Protein AF-A0A940UAY1-F1 (afdb_monomer)

Radius of gyration: 10.43 Å; Cα contacts (8 Å, |Δi|>4): 35; chains: 1; bounding box: 31×18×27 Å

Structure (mmCIF, N/CA/C/O backbone):
data_AF-A0A940UAY1-F1
#
_entry.id   AF-A0A940UAY1-F1
#
loop_
_atom_site.group_PDB
_atom_site.id
_atom_site.type_symbol
_atom_site.label_atom_id
_atom_site.label_alt_id
_atom_site.label_comp_id
_atom_site.label_asym_id
_atom_site.label_entity_id
_atom_site.label_seq_id
_atom_site.pdbx_PDB_ins_code
_atom_site.Cartn_x
_atom_site.Cartn_y
_atom_site.Cartn_z
_atom_site.occupancy
_atom_site.B_iso_or_equiv
_atom_site.auth_seq_id
_atom_site.auth_comp_id
_atom_site.auth_asym_id
_atom_site.auth_atom_id
_atom_site.pdbx_PDB_model_num
ATOM 1 N N . MET A 1 1 ? 14.353 -3.025 -5.432 1.00 54.41 1 MET A N 1
ATOM 2 C CA . MET A 1 1 ? 13.002 -2.467 -5.638 1.00 54.41 1 MET A CA 1
ATOM 3 C C . MET A 1 1 ? 12.033 -3.650 -5.775 1.00 54.41 1 MET A C 1
ATOM 5 O O . MET A 1 1 ? 12.498 -4.778 -5.727 1.00 54.41 1 MET A O 1
ATOM 9 N N . GLU A 1 2 ? 10.716 -3.406 -5.834 1.00 55.59 2 GLU A N 1
ATOM 10 C CA . GLU A 1 2 ? 9.666 -4.313 -6.377 1.00 55.59 2 GLU A CA 1
ATOM 11 C C . GLU A 1 2 ? 8.813 -5.250 -5.486 1.00 55.59 2 GLU A C 1
ATOM 13 O O . GLU A 1 2 ? 7.796 -5.724 -5.979 1.00 55.59 2 GLU A O 1
ATOM 18 N N . THR A 1 3 ? 9.027 -5.450 -4.180 1.00 61.31 3 THR A N 1
ATOM 19 C CA . THR A 1 3 ? 8.113 -6.336 -3.397 1.00 61.31 3 THR A CA 1
ATOM 20 C C . THR A 1 3 ? 6.764 -5.711 -3.002 1.00 61.31 3 THR A C 1
ATOM 22 O O . THR A 1 3 ? 5.812 -6.432 -2.706 1.00 61.31 3 THR A O 1
ATOM 25 N N . GLY A 1 4 ? 6.638 -4.379 -3.011 1.00 66.50 4 GLY A N 1
ATOM 26 C CA . GLY A 1 4 ? 5.389 -3.691 -2.645 1.00 66.50 4 GLY A CA 1
ATOM 27 C C . GLY A 1 4 ? 4.269 -3.813 -3.690 1.00 66.50 4 GLY A C 1
ATOM 28 O O . GLY A 1 4 ? 3.093 -3.885 -3.328 1.00 66.50 4 GLY A O 1
ATOM 29 N N . TYR A 1 5 ? 4.622 -3.874 -4.977 1.00 72.38 5 TYR A N 1
ATOM 30 C CA . TYR A 1 5 ? 3.658 -3.988 -6.078 1.00 72.38 5 TYR A CA 1
ATOM 31 C C . TYR A 1 5 ? 3.076 -5.400 -6.164 1.00 72.38 5 TYR A C 1
ATOM 33 O O . TYR A 1 5 ? 1.859 -5.550 -6.224 1.00 72.38 5 TYR A O 1
ATOM 41 N N . PHE A 1 6 ? 3.918 -6.429 -6.019 1.00 77.25 6 PHE A N 1
ATOM 42 C CA . PHE A 1 6 ? 3.466 -7.822 -5.962 1.00 77.25 6 PHE A CA 1
ATOM 43 C C . PHE A 1 6 ? 2.539 -8.099 -4.777 1.00 77.25 6 PHE A C 1
ATOM 45 O O . PHE A 1 6 ? 1.517 -8.751 -4.957 1.00 77.25 6 PHE A O 1
ATOM 52 N N . LYS A 1 7 ? 2.823 -7.540 -3.591 1.00 80.25 7 LYS A N 1
ATOM 53 C CA . LYS A 1 7 ? 1.888 -7.613 -2.453 1.00 80.25 7 LYS A CA 1
ATOM 54 C C . LYS A 1 7 ? 0.550 -6.940 -2.754 1.00 80.25 7 LYS A C 1
ATOM 56 O O . LYS A 1 7 ? -0.489 -7.424 -2.323 1.00 80.25 7 LYS A O 1
ATOM 61 N N . THR A 1 8 ? 0.579 -5.842 -3.510 1.00 80.88 8 THR A N 1
ATOM 62 C CA . THR A 1 8 ? -0.637 -5.132 -3.923 1.00 80.88 8 THR A CA 1
ATOM 63 C C . THR A 1 8 ? -1.468 -5.974 -4.889 1.00 80.88 8 THR A C 1
ATOM 65 O O . THR A 1 8 ? -2.671 -6.116 -4.694 1.00 80.88 8 THR A O 1
ATOM 68 N N . LEU A 1 9 ? -0.825 -6.595 -5.880 1.00 80.56 9 LEU A N 1
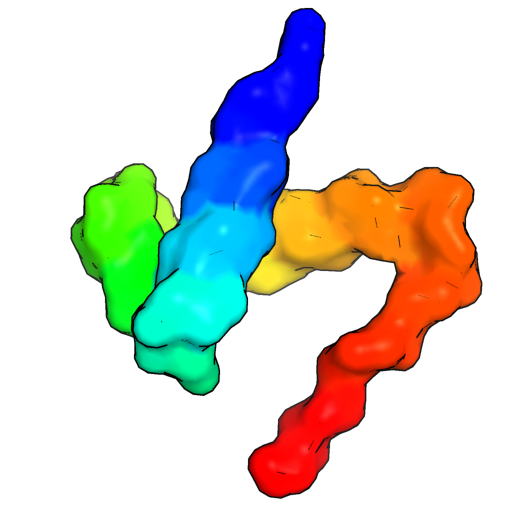ATOM 69 C CA . LEU A 1 9 ? -1.480 -7.518 -6.802 1.00 80.56 9 LEU A CA 1
ATOM 70 C C . LEU A 1 9 ? -2.052 -8.739 -6.074 1.00 80.56 9 LEU A C 1
ATOM 72 O O . LEU A 1 9 ? -3.210 -9.083 -6.289 1.00 80.56 9 LEU A O 1
ATOM 76 N N . GLN A 1 10 ? -1.272 -9.360 -5.188 1.00 85.00 10 GLN A N 1
ATOM 77 C CA . GLN A 1 10 ? -1.716 -10.512 -4.409 1.00 85.00 10 GLN A CA 1
ATOM 78 C C . GLN A 1 10 ? -2.952 -10.171 -3.570 1.00 85.00 10 GLN A C 1
ATOM 80 O O . GLN A 1 10 ? -3.945 -10.882 -3.647 1.00 85.00 10 GLN A O 1
ATOM 85 N N . ALA A 1 11 ? -2.943 -9.050 -2.843 1.00 84.44 11 ALA A N 1
ATOM 86 C CA . ALA A 1 11 ? -4.088 -8.640 -2.033 1.00 84.44 11 ALA A CA 1
ATOM 87 C C . ALA A 1 11 ? -5.351 -8.377 -2.875 1.00 84.44 11 ALA A C 1
ATOM 89 O O . ALA A 1 11 ? -6.460 -8.693 -2.446 1.00 84.44 11 ALA A O 1
ATOM 90 N N . VAL A 1 12 ? -5.207 -7.817 -4.083 1.00 84.94 12 VAL A N 1
ATOM 91 C CA . VAL A 1 12 ? -6.334 -7.623 -5.012 1.00 84.94 12 VAL A CA 1
ATOM 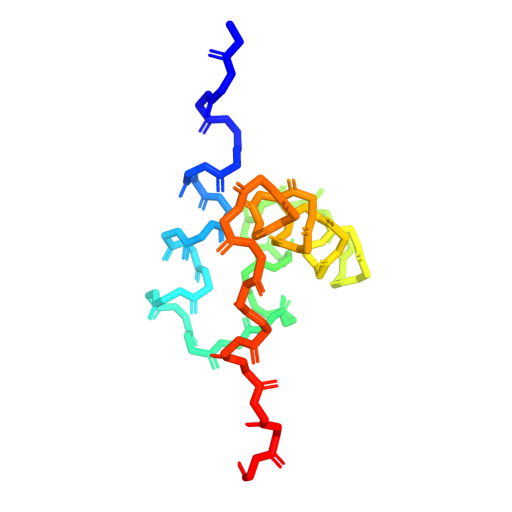92 C C . VAL A 1 12 ? -6.862 -8.960 -5.533 1.00 84.94 12 VAL A C 1
ATOM 94 O O . VAL A 1 12 ? -8.077 -9.137 -5.576 1.00 84.94 12 VAL A O 1
ATOM 97 N N . LEU A 1 13 ? -5.980 -9.901 -5.883 1.00 84.88 13 LEU A N 1
ATOM 98 C CA . LEU A 1 13 ? -6.361 -11.237 -6.351 1.00 84.88 13 LEU A CA 1
ATOM 99 C C . LEU A 1 13 ? -7.034 -12.067 -5.250 1.00 84.88 13 LEU A C 1
ATOM 101 O O . LEU A 1 13 ? -8.052 -12.699 -5.510 1.00 84.88 13 LEU A O 1
ATOM 105 N N . GLU A 1 14 ? -6.512 -12.035 -4.021 1.00 84.44 14 GLU A N 1
ATOM 106 C CA . GLU A 1 14 ? -7.089 -12.765 -2.885 1.00 84.44 14 GLU A CA 1
ATOM 107 C C . GLU A 1 14 ? -8.410 -12.149 -2.418 1.00 84.44 14 GLU A C 1
ATOM 109 O O . GLU A 1 14 ? -9.345 -12.863 -2.060 1.00 84.44 14 GLU A O 1
ATOM 114 N N . SER A 1 15 ? -8.517 -10.818 -2.438 1.00 83.50 15 SER A N 1
ATOM 115 C CA . SER A 1 15 ? -9.717 -10.139 -1.960 1.00 83.50 15 SER A CA 1
ATOM 116 C C . SER A 1 15 ? -10.792 -9.929 -3.032 1.00 83.50 15 SER A C 1
ATOM 118 O O . SER A 1 15 ? -11.917 -9.566 -2.676 1.00 83.50 15 SER A O 1
ATOM 120 N N . GLY A 1 16 ? -10.458 -10.051 -4.320 1.00 82.19 16 GLY A N 1
ATOM 121 C CA . GLY A 1 16 ? -11.350 -9.782 -5.454 1.00 82.19 16 GLY A CA 1
ATOM 122 C C . GLY A 1 16 ? -11.829 -8.327 -5.578 1.00 82.19 16 GLY A C 1
ATOM 123 O O . GLY A 1 16 ? -12.716 -8.037 -6.376 1.00 82.19 16 GLY A O 1
ATOM 124 N N . SER A 1 17 ? -11.299 -7.396 -4.773 1.00 82.31 17 SER A N 1
ATOM 125 C CA . SER A 1 17 ? -11.764 -6.007 -4.724 1.00 82.31 17 SER A CA 1
ATOM 126 C C . SER A 1 17 ? -10.659 -5.033 -4.324 1.00 82.31 17 SER A C 1
ATOM 128 O O . SER A 1 17 ? -9.993 -5.205 -3.301 1.00 82.31 17 SER A O 1
ATOM 130 N N . PHE A 1 18 ? -10.537 -3.941 -5.085 1.00 82.50 18 PHE A N 1
ATOM 131 C CA . PHE A 1 18 ? -9.591 -2.853 -4.819 1.00 82.50 18 PHE A CA 1
ATOM 132 C C . PHE A 1 18 ? -9.803 -2.194 -3.459 1.00 82.50 18 PHE A C 1
ATOM 134 O O . PHE A 1 18 ? -8.834 -1.883 -2.774 1.00 82.50 18 PHE A O 1
ATOM 141 N N . SER A 1 19 ? -11.058 -2.004 -3.046 1.00 84.00 19 SER A N 1
ATOM 142 C CA . SER A 1 19 ? -11.374 -1.357 -1.770 1.00 84.00 19 SER A CA 1
ATOM 143 C C . SER A 1 19 ? -10.914 -2.184 -0.578 1.00 84.00 19 SER A C 1
ATOM 145 O O . SER A 1 19 ? -10.448 -1.631 0.414 1.00 84.00 19 SER A O 1
ATOM 147 N N . ARG A 1 20 ? -11.008 -3.511 -0.676 1.00 83.88 20 ARG A N 1
ATOM 148 C CA . ARG A 1 20 ? -10.653 -4.398 0.429 1.00 83.88 20 ARG A CA 1
ATOM 149 C C . ARG A 1 20 ? -9.157 -4.711 0.470 1.00 83.88 20 ARG A C 1
ATOM 151 O O . ARG A 1 20 ? -8.586 -4.713 1.555 1.00 83.88 20 ARG A O 1
ATOM 158 N N . ALA A 1 21 ? -8.503 -4.799 -0.689 1.00 86.31 21 ALA A N 1
ATOM 159 C CA . ALA A 1 21 ? -7.043 -4.787 -0.775 1.00 86.31 21 ALA A CA 1
ATOM 160 C C . ALA A 1 21 ? -6.437 -3.480 -0.223 1.00 86.31 21 ALA A C 1
ATOM 162 O O . ALA A 1 21 ? -5.416 -3.504 0.457 1.00 86.31 21 ALA A O 1
ATOM 163 N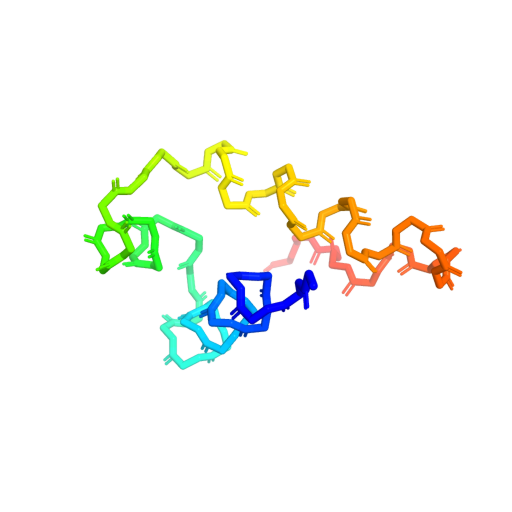 N . ALA A 1 22 ? -7.083 -2.335 -0.467 1.00 87.56 22 ALA A N 1
ATOM 164 C CA . ALA A 1 22 ? -6.657 -1.041 0.064 1.00 87.56 22 ALA A CA 1
ATOM 165 C C . ALA A 1 22 ? -6.698 -0.994 1.601 1.00 87.56 22 ALA A C 1
ATOM 167 O O . ALA A 1 22 ? -5.757 -0.500 2.222 1.00 87.56 22 ALA A O 1
ATOM 168 N N . SER A 1 23 ? -7.752 -1.551 2.212 1.00 87.31 23 SER A N 1
ATOM 169 C CA . SER A 1 23 ? -7.853 -1.674 3.670 1.00 87.31 23 SER A CA 1
ATOM 170 C C . SER A 1 23 ? -6.763 -2.568 4.264 1.00 87.31 23 SER A C 1
ATOM 172 O O . SER A 1 23 ? -6.193 -2.207 5.289 1.00 87.31 23 SER A O 1
ATOM 174 N N . ASP A 1 24 ? -6.447 -3.690 3.615 1.00 85.94 24 ASP A N 1
ATOM 175 C CA . ASP A 1 24 ? -5.417 -4.632 4.076 1.00 85.94 24 ASP A CA 1
ATOM 176 C C . ASP A 1 24 ? -4.000 -4.038 3.988 1.00 85.94 24 ASP A C 1
ATOM 178 O O . ASP A 1 24 ? -3.187 -4.148 4.904 1.00 85.94 24 ASP A O 1
ATOM 182 N N . LEU A 1 25 ? -3.732 -3.294 2.913 1.00 83.06 25 LEU A N 1
ATOM 183 C CA . LEU A 1 25 ? -2.444 -2.642 2.662 1.00 83.06 25 LEU A CA 1
ATOM 184 C C . LEU A 1 25 ? -2.303 -1.265 3.326 1.00 83.06 25 LEU A C 1
ATOM 186 O O . LEU A 1 25 ? -1.260 -0.630 3.165 1.00 83.06 25 LEU A O 1
ATOM 190 N N . ASN A 1 26 ? -3.330 -0.801 4.046 1.00 87.38 26 ASN A N 1
ATOM 191 C CA . ASN A 1 26 ? -3.406 0.528 4.662 1.00 87.38 26 ASN A CA 1
ATOM 192 C C . ASN A 1 26 ? -3.070 1.665 3.674 1.00 87.38 26 ASN A C 1
ATOM 194 O O . ASN A 1 26 ? -2.250 2.547 3.926 1.00 87.38 26 ASN A O 1
ATOM 198 N N . ILE A 1 27 ? -3.682 1.605 2.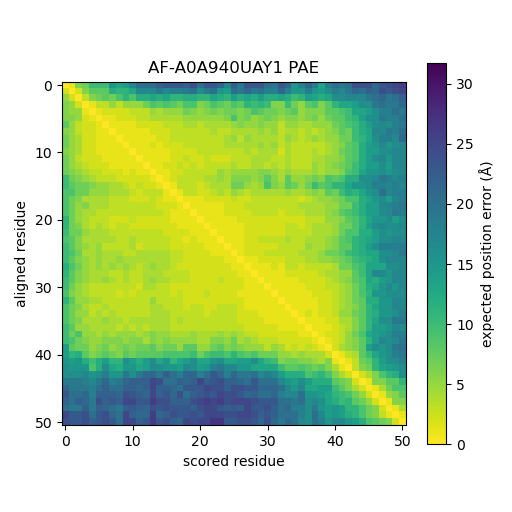495 1.00 87.50 27 ILE A N 1
ATOM 199 C CA . ILE A 1 27 ? -3.555 2.613 1.439 1.00 87.50 27 ILE A CA 1
ATOM 200 C C . ILE A 1 27 ? -4.934 2.975 0.892 1.00 87.50 27 ILE A C 1
ATOM 202 O O . ILE A 1 27 ? -5.945 2.384 1.259 1.00 87.50 27 ILE A O 1
ATOM 206 N N . THR A 1 28 ? -4.999 3.966 0.004 1.00 88.94 28 THR A N 1
ATOM 207 C CA . THR A 1 28 ? -6.253 4.316 -0.668 1.00 88.94 28 THR A CA 1
ATOM 208 C C . THR A 1 28 ? -6.526 3.381 -1.856 1.00 88.94 28 THR A C 1
ATOM 210 O O . THR A 1 28 ? -5.582 2.922 -2.507 1.00 88.94 28 THR A O 1
ATOM 213 N N . PRO A 1 29 ? -7.800 3.139 -2.219 1.00 83.62 29 PRO A N 1
ATOM 214 C CA . PRO A 1 29 ? -8.153 2.359 -3.412 1.00 83.62 29 PRO A CA 1
ATOM 215 C C . PRO A 1 29 ? -7.555 2.937 -4.703 1.00 83.62 29 PRO A C 1
ATOM 217 O O . PRO A 1 29 ? -7.162 2.194 -5.600 1.00 83.62 29 PRO A O 1
ATOM 220 N N . LEU A 1 30 ? -7.416 4.266 -4.775 1.00 85.75 30 LEU A N 1
ATOM 221 C CA . LEU A 1 30 ? -6.746 4.941 -5.885 1.00 85.75 30 LEU A CA 1
ATOM 222 C C . LEU A 1 30 ? -5.254 4.586 -5.949 1.00 85.75 30 LEU A C 1
ATOM 224 O O . LEU A 1 30 ? -4.747 4.305 -7.032 1.00 85.75 30 LEU A O 1
ATOM 228 N N . ALA A 1 31 ? -4.563 4.537 -4.806 1.00 85.44 31 ALA A N 1
ATOM 229 C CA . ALA A 1 31 ? -3.161 4.132 -4.751 1.00 85.44 31 ALA A CA 1
ATOM 230 C C . ALA A 1 31 ? -2.970 2.662 -5.159 1.00 85.44 31 ALA A C 1
ATOM 232 O O . ALA A 1 31 ? -1.980 2.346 -5.816 1.00 85.44 31 ALA A O 1
ATOM 233 N N . VAL A 1 32 ? -3.918 1.772 -4.832 1.00 87.12 32 VAL A N 1
ATOM 234 C CA . VAL A 1 32 ? -3.929 0.382 -5.332 1.00 87.12 32 VAL A CA 1
ATOM 235 C C . VAL A 1 32 ? -4.028 0.367 -6.859 1.00 87.12 32 VAL A C 1
ATOM 237 O O . VAL A 1 32 ? -3.200 -0.261 -7.514 1.00 87.12 32 VAL A O 1
ATOM 240 N N . ALA A 1 33 ? -4.989 1.098 -7.432 1.00 84.69 33 ALA A N 1
ATOM 241 C CA . ALA A 1 33 ? -5.189 1.162 -8.879 1.00 84.69 33 ALA A CA 1
ATOM 242 C C . ALA A 1 33 ? -3.982 1.771 -9.614 1.00 84.69 33 ALA A C 1
ATOM 244 O O . ALA A 1 33 ? -3.569 1.258 -10.650 1.00 84.69 33 ALA A O 1
ATOM 245 N N . GLN A 1 34 ? -3.380 2.833 -9.070 1.00 85.12 34 GLN A N 1
ATOM 246 C CA . GLN A 1 34 ? -2.170 3.438 -9.630 1.00 85.12 34 GLN A CA 1
ATOM 24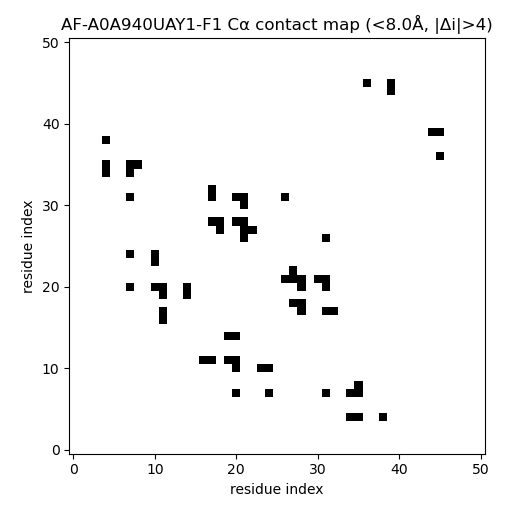7 C C . GLN A 1 34 ? -0.979 2.484 -9.573 1.00 85.12 34 GLN A C 1
ATOM 249 O O . GLN A 1 34 ? -0.258 2.36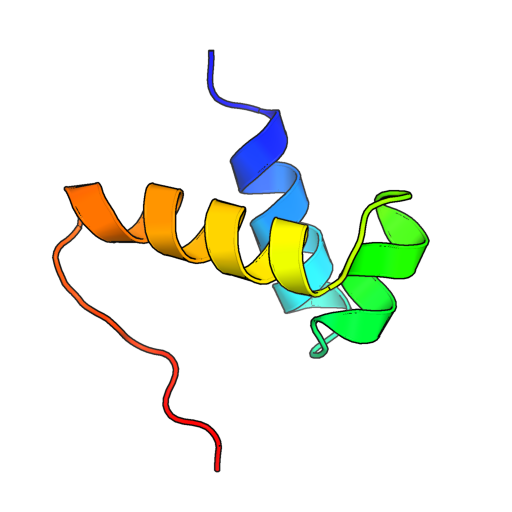7 -10.557 1.00 85.12 34 GLN A O 1
ATOM 254 N N . ARG A 1 35 ? -0.788 1.768 -8.456 1.00 85.62 35 ARG A N 1
ATOM 255 C CA . ARG A 1 35 ? 0.271 0.757 -8.323 1.00 85.62 35 ARG A CA 1
ATOM 256 C C . ARG A 1 35 ? 0.087 -0.394 -9.302 1.00 85.62 35 ARG A C 1
ATOM 258 O O . ARG A 1 35 ? 1.079 -0.838 -9.868 1.00 85.62 35 ARG A O 1
ATOM 265 N N . LEU A 1 36 ? -1.150 -0.850 -9.512 1.00 82.12 36 LEU A N 1
ATOM 266 C CA . LEU A 1 36 ? -1.446 -1.877 -10.508 1.00 82.12 36 LEU A CA 1
ATOM 267 C C . LEU A 1 36 ? -1.152 -1.370 -11.920 1.00 82.12 36 LEU A C 1
ATOM 269 O O . LEU A 1 36 ? -0.386 -2.005 -12.631 1.00 82.12 36 LEU A O 1
ATOM 273 N N . ARG A 1 37 ? -1.658 -0.184 -12.288 1.00 80.19 37 ARG A N 1
ATOM 274 C CA . ARG A 1 37 ? -1.383 0.411 -13.603 1.00 80.19 37 ARG A CA 1
ATOM 275 C C . ARG A 1 37 ?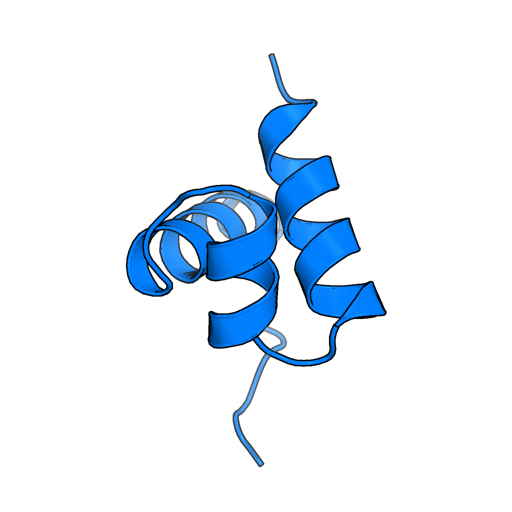 0.103 0.597 -13.860 1.00 80.19 37 ARG A C 1
ATOM 277 O O . ARG A 1 37 ? 0.560 0.283 -14.944 1.00 80.19 37 ARG A O 1
ATOM 284 N N . PHE A 1 38 ? 0.853 1.082 -12.873 1.00 79.88 38 PHE A N 1
ATOM 285 C CA . PHE A 1 38 ? 2.297 1.281 -12.995 1.00 79.88 38 PHE A CA 1
ATOM 286 C C . PHE A 1 38 ? 3.053 -0.048 -13.145 1.00 79.88 38 PHE A C 1
ATOM 288 O O . PHE A 1 38 ? 4.102 -0.105 -13.776 1.00 79.88 38 PHE A O 1
ATOM 295 N N . MET A 1 39 ? 2.512 -1.128 -12.576 1.00 75.25 39 MET A N 1
ATOM 296 C CA . MET A 1 39 ? 3.029 -2.487 -12.734 1.00 75.25 39 MET A CA 1
ATOM 297 C C . MET A 1 39 ? 2.630 -3.113 -14.085 1.00 75.25 39 MET A C 1
ATOM 299 O O . MET A 1 39 ? 3.389 -3.912 -14.626 1.00 75.25 39 MET A O 1
ATOM 303 N N . GLU A 1 40 ? 1.477 -2.738 -14.646 1.00 70.56 40 GLU A N 1
ATOM 304 C CA . GLU A 1 40 ? 1.010 -3.147 -15.981 1.00 70.56 40 GLU A CA 1
ATOM 305 C C . GLU A 1 40 ? 1.640 -2.326 -17.121 1.00 70.56 40 GLU A C 1
ATOM 307 O O . GLU A 1 40 ? 1.778 -2.831 -18.232 1.00 70.56 40 GLU A O 1
ATOM 312 N N . GLU A 1 41 ? 2.058 -1.084 -16.867 1.00 68.94 41 GLU A N 1
ATOM 313 C CA . GLU A 1 41 ? 2.680 -0.176 -17.841 1.00 68.94 41 GLU A CA 1
ATOM 314 C C . GLU A 1 41 ? 3.893 -0.780 -18.582 1.00 68.94 41 GLU A C 1
ATOM 316 O O . GLU A 1 41 ? 3.934 -0.666 -19.809 1.00 68.94 41 GLU A O 1
ATOM 321 N N . PRO A 1 42 ? 4.831 -1.504 -17.932 1.00 63.56 42 PRO A N 1
ATOM 322 C CA . PRO A 1 42 ? 5.901 -2.202 -18.651 1.00 63.56 42 PRO A CA 1
ATOM 323 C C . PRO A 1 42 ? 5.421 -3.409 -19.478 1.00 63.56 42 PRO A C 1
ATOM 325 O O . PRO A 1 42 ? 6.152 -3.863 -20.355 1.00 63.56 42 PRO A O 1
ATOM 328 N N . TYR A 1 43 ? 4.214 -3.928 -19.224 1.00 60.78 43 TYR A N 1
ATOM 329 C CA . TYR A 1 43 ? 3.623 -5.072 -19.931 1.00 60.78 43 TYR A CA 1
ATOM 330 C C . TYR A 1 43 ? 2.591 -4.672 -21.002 1.00 60.78 43 TYR A C 1
ATOM 332 O O . TYR A 1 43 ? 2.141 -5.531 -21.758 1.00 60.78 43 TYR A O 1
ATOM 340 N N . GLY A 1 44 ? 2.239 -3.385 -21.118 1.00 54.72 44 GLY A N 1
ATOM 341 C CA . GLY A 1 44 ? 1.495 -2.822 -22.252 1.00 54.72 44 GLY A CA 1
ATOM 342 C C . GLY A 1 44 ? 0.077 -3.362 -22.483 1.00 54.72 44 GLY A C 1
ATOM 343 O O . GLY A 1 44 ? -0.496 -3.097 -23.539 1.00 54.72 44 GLY A O 1
ATOM 344 N N . MET A 1 45 ? -0.510 -4.104 -21.539 1.00 52.66 45 MET A N 1
ATOM 345 C CA . MET A 1 45 ? -1.806 -4.757 -21.735 1.00 52.66 45 MET A CA 1
ATOM 346 C C . MET A 1 45 ? -2.760 -4.432 -20.577 1.00 52.66 45 MET A C 1
ATOM 348 O O . MET A 1 45 ? -2.658 -5.051 -19.524 1.00 52.66 45 MET A O 1
ATOM 352 N N . PRO A 1 46 ? -3.684 -3.464 -20.736 1.00 55.66 46 PRO A N 1
ATOM 353 C CA . PRO A 1 46 ? -4.698 -3.182 -19.729 1.00 55.66 46 PRO A CA 1
ATOM 354 C C . PRO A 1 46 ? -5.730 -4.314 -19.741 1.00 55.66 46 PRO A C 1
ATOM 356 O O . PRO A 1 46 ? -6.660 -4.306 -20.546 1.00 55.66 46 PRO A O 1
ATOM 359 N N . SER A 1 47 ? -5.559 -5.307 -18.869 1.00 55.16 47 SER A N 1
ATOM 360 C CA . SER A 1 47 ? -6.461 -6.461 -18.772 1.00 55.16 47 SER A CA 1
ATOM 361 C C . SER A 1 47 ? -7.274 -6.434 -17.479 1.00 55.16 47 SER A C 1
ATOM 363 O O . SER A 1 47 ? -7.340 -7.428 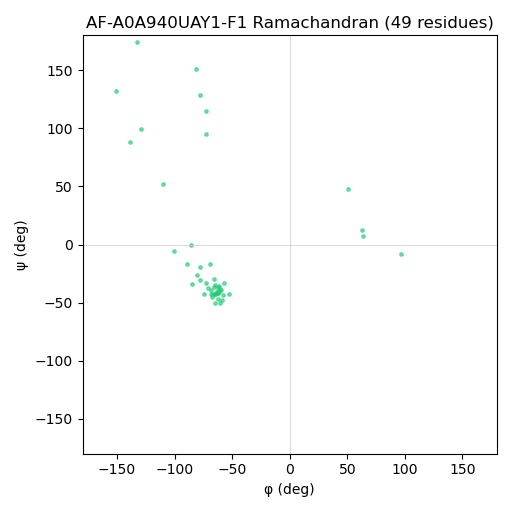-16.762 1.00 55.16 47 SER A O 1
ATOM 365 N N . ILE A 1 48 ? -7.943 -5.313 -17.195 1.00 63.25 48 ILE A N 1
ATOM 366 C CA . ILE A 1 48 ? -9.075 -5.276 -16.258 1.00 63.25 48 ILE A CA 1
ATOM 367 C C . ILE A 1 48 ? -10.196 -4.382 -16.810 1.00 63.25 48 ILE A C 1
ATOM 369 O O . ILE A 1 48 ? -10.264 -3.180 -16.565 1.00 63.25 48 ILE A O 1
ATOM 373 N N . ALA A 1 49 ? -11.093 -4.975 -17.596 1.00 52.62 49 ALA A N 1
ATOM 374 C CA . ALA A 1 49 ? -12.384 -4.363 -17.891 1.00 52.62 49 ALA A CA 1
ATOM 375 C C . ALA A 1 49 ? -13.313 -4.575 -16.678 1.00 52.62 49 ALA A C 1
ATOM 377 O O . ALA A 1 49 ? -13.425 -5.712 -16.217 1.00 52.62 49 ALA A O 1
ATOM 378 N N . PRO A 1 50 ? -13.969 -3.532 -16.138 1.00 58.00 50 PRO A N 1
ATOM 379 C CA . PRO A 1 50 ? -15.012 -3.718 -15.139 1.00 58.00 50 PRO A CA 1
ATOM 380 C C . PRO A 1 50 ? -16.261 -4.287 -15.827 1.00 58.00 50 PRO A C 1
ATOM 382 O O . PRO A 1 50 ? -16.847 -3.629 -16.688 1.00 58.00 50 PRO A O 1
ATOM 385 N N . GLY A 1 51 ? -16.629 -5.514 -15.463 1.00 50.75 51 GLY A N 1
ATOM 386 C CA . GLY A 1 51 ? -17.905 -6.159 -15.776 1.00 50.75 51 GLY A CA 1
ATOM 387 C C . GLY A 1 51 ? -18.607 -6.555 -14.490 1.00 50.75 51 GLY A C 1
ATOM 388 O O . GLY A 1 51 ? -17.886 -6.955 -13.548 1.00 50.75 51 GLY A O 1
#

Foldseek 3Di:
DDPLLVLLVVLCVVVVDLCRSCVVSVHHSVVSVVSPVVVCVVVPDPPDDDD

Nearest PDB structures (foldseek):
  4pzj-assembly1_A-2  TM=9.062E-01  e=1.717E-02  Eggerthella lenta DSM 2243
  7dwo-assembly1_A  TM=9.149E-01  e=5.346E-02  Aliivibrio fischeri ES114
  4x6g-assembly2_E  TM=9.333E-01  e=4.026E-01  Pseudomonas aeruginosa PAO1
  5z4y-assembly1_B  TM=8.492E-01  e=4.567E-01  unclassified
  2efo-assembly1_A  TM=6.604E-01  e=5.878E-01  Sulfurisphaera tokodaii str. 7

pLDDT: mean 75.82, std 12.18, range [50.75, 88.94]

Secondary structure (DSSP, 8-state):
--HHHHHHHHHHHHHS-HHHHHHHTTS-HHHHHHHHHHHHGGGT-------

Sequence (51 aa):
METGYFKTLQAVLESGSFSRAASDLNITPLAVAQRLRFMEEPYGMPSIAPG

Solvent-accessible surface area (backbone atoms only — not comparable to full-atom values): 3140 Å² total; per-residue (Å²): 136,71,69,70,53,55,52,50,53,48,36,28,67,76,58,74,30,54,66,58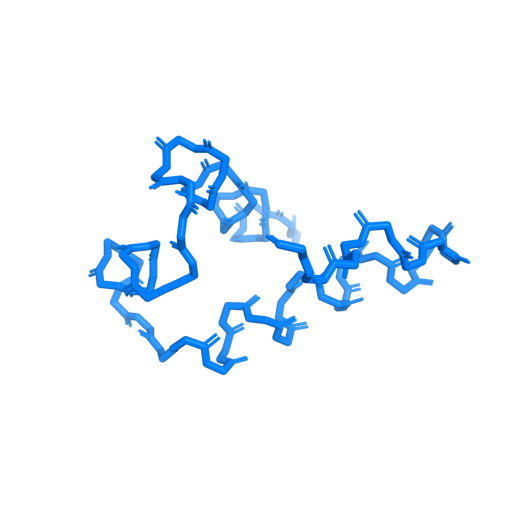,23,11,64,75,68,74,50,51,43,64,56,49,53,50,46,48,50,64,64,34,58,86,68,74,58,92,86,75,81,95,125

Mean predicted aligned error: 8.2 Å